Protein AF-A0A0X1RZ30-F1 (afdb_monomer_lite)

Structure (mmCIF, N/CA/C/O backbone):
data_AF-A0A0X1RZ30-F1
#
_entry.id   AF-A0A0X1RZ30-F1
#
loop_
_atom_site.group_PDB
_atom_site.id
_atom_site.type_symbol
_atom_site.label_atom_id
_atom_site.label_alt_id
_atom_site.label_comp_id
_atom_site.label_asym_id
_atom_site.label_entity_id
_atom_site.label_seq_id
_atom_site.pdbx_PDB_ins_code
_atom_site.Cartn_x
_atom_site.Cartn_y
_atom_site.Cartn_z
_atom_site.occupancy
_atom_site.B_iso_or_equiv
_atom_site.auth_seq_id
_atom_site.auth_comp_id
_atom_site.auth_asym_id
_atom_site.auth_atom_id
_atom_site.pdbx_PDB_model_num
ATOM 1 N N . MET A 1 1 ? -11.702 7.564 20.493 1.00 58.19 1 MET A N 1
ATOM 2 C CA . MET A 1 1 ? -10.679 8.377 19.788 1.00 58.19 1 MET A CA 1
ATOM 3 C C . MET A 1 1 ? -9.569 7.556 19.126 1.00 58.19 1 MET A C 1
ATOM 5 O O . MET A 1 1 ? -9.360 7.750 17.940 1.00 58.19 1 MET A O 1
ATOM 9 N N . LYS A 1 2 ? -8.890 6.609 19.802 1.00 65.88 2 LYS A N 1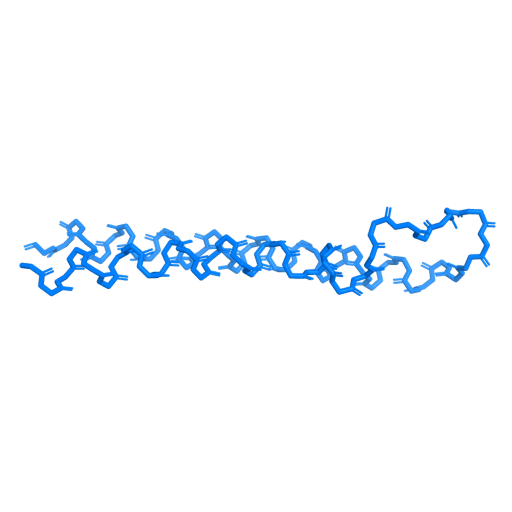
ATOM 10 C CA . LYS A 1 2 ? -7.769 5.851 19.189 1.00 65.88 2 LYS A CA 1
ATOM 11 C C . LYS A 1 2 ? -8.147 5.065 17.913 1.00 65.88 2 LYS A C 1
ATOM 13 O O . LYS A 1 2 ? -7.391 5.072 16.957 1.00 65.88 2 LYS A O 1
ATOM 18 N N . GLY A 1 3 ? -9.329 4.435 17.870 1.00 76.12 3 GLY A N 1
ATOM 19 C CA . GLY A 1 3 ? -9.761 3.600 16.730 1.00 76.12 3 GLY A CA 1
ATOM 20 C C . GLY A 1 3 ? -9.965 4.365 15.417 1.00 76.12 3 GLY A C 1
ATOM 21 O O . GLY A 1 3 ? -9.558 3.886 14.366 1.00 76.12 3 GLY A O 1
ATOM 22 N N . THR A 1 4 ? -10.525 5.574 15.487 1.00 81.38 4 THR A N 1
ATOM 23 C CA . THR A 1 4 ? -10.732 6.444 14.319 1.00 81.38 4 THR A CA 1
ATOM 24 C C . THR A 1 4 ? -9.405 6.894 13.714 1.00 81.38 4 THR A C 1
ATOM 26 O O . THR A 1 4 ? -9.245 6.873 12.500 1.00 81.38 4 THR A O 1
ATOM 29 N N . VAL A 1 5 ? -8.426 7.238 14.559 1.00 85.12 5 VAL A N 1
ATOM 30 C CA . VAL A 1 5 ? -7.086 7.645 14.110 1.00 85.12 5 VAL A CA 1
ATOM 31 C C . VAL A 1 5 ? -6.389 6.499 13.373 1.00 85.12 5 VAL A C 1
ATOM 33 O O . VAL A 1 5 ? -5.845 6.715 12.295 1.00 85.12 5 VAL A O 1
ATOM 36 N N . PHE A 1 6 ? -6.472 5.267 13.890 1.00 86.62 6 PHE A N 1
ATOM 37 C CA . PHE A 1 6 ? -5.929 4.096 13.193 1.00 86.62 6 PHE A CA 1
ATOM 38 C C . PHE A 1 6 ? -6.607 3.858 11.840 1.00 86.62 6 PHE A C 1
ATOM 40 O O . PHE A 1 6 ? -5.911 3.623 10.857 1.00 86.62 6 PHE A O 1
ATOM 47 N N . ALA A 1 7 ? -7.936 3.969 11.758 1.00 87.75 7 ALA A N 1
ATOM 48 C CA . ALA A 1 7 ? -8.655 3.809 10.494 1.00 87.75 7 ALA A CA 1
ATOM 49 C C . ALA A 1 7 ? -8.194 4.830 9.439 1.00 87.75 7 ALA A C 1
ATOM 51 O O . ALA A 1 7 ? -7.916 4.451 8.303 1.00 87.75 7 ALA A O 1
ATOM 52 N N . ILE A 1 8 ? -8.032 6.099 9.830 1.00 90.69 8 ILE A N 1
ATOM 53 C CA . ILE A 1 8 ? -7.534 7.163 8.944 1.00 90.69 8 ILE A CA 1
ATOM 54 C C . I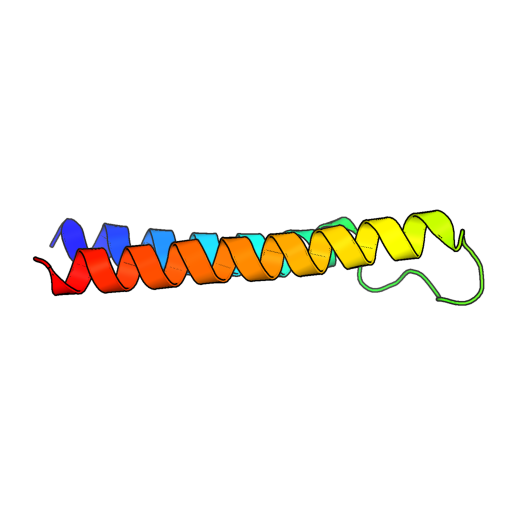LE A 1 8 ? -6.115 6.845 8.451 1.00 90.69 8 ILE A C 1
ATOM 56 O O . ILE A 1 8 ? -5.849 6.948 7.255 1.00 90.69 8 ILE A O 1
ATOM 60 N N . ILE A 1 9 ? -5.220 6.400 9.339 1.00 92.50 9 ILE A N 1
ATOM 61 C CA . ILE A 1 9 ? -3.844 6.030 8.973 1.00 92.50 9 ILE A CA 1
ATOM 62 C C . ILE A 1 9 ? -3.835 4.888 7.952 1.00 92.50 9 ILE A C 1
ATOM 64 O O . ILE A 1 9 ? -3.132 4.975 6.948 1.00 92.50 9 ILE A O 1
ATOM 68 N N . TYR A 1 10 ? -4.630 3.836 8.162 1.00 92.81 10 TYR A N 1
ATOM 69 C CA . TYR A 1 10 ? -4.674 2.711 7.226 1.00 92.81 10 TYR A CA 1
ATOM 70 C C . TYR A 1 10 ? -5.256 3.090 5.863 1.00 92.81 10 TYR A C 1
ATOM 72 O O . TYR A 1 10 ? -4.786 2.584 4.845 1.00 92.81 10 TYR A O 1
ATOM 80 N N . VAL A 1 11 ? -6.226 4.006 5.818 1.00 93.50 11 VAL A N 1
ATOM 81 C CA . VAL A 1 11 ? -6.737 4.536 4.546 1.00 93.50 11 VAL A CA 1
ATOM 82 C C . VAL A 1 11 ? -5.641 5.297 3.798 1.00 93.50 11 VAL A C 1
ATOM 84 O O . VAL A 1 11 ? -5.430 5.050 2.611 1.00 93.50 11 VAL A O 1
ATOM 87 N N . ILE A 1 12 ? -4.893 6.160 4.494 1.00 95.19 12 ILE A N 1
ATOM 88 C CA . ILE A 1 12 ? -3.762 6.894 3.907 1.00 95.19 12 ILE A CA 1
ATOM 89 C C . ILE A 1 12 ? -2.693 5.918 3.395 1.00 95.19 12 ILE A C 1
ATOM 91 O O . ILE A 1 12 ? -2.224 6.064 2.268 1.00 95.19 12 ILE A O 1
ATOM 95 N N . LEU A 1 13 ? -2.347 4.889 4.174 1.00 94.88 13 LEU A N 1
ATOM 96 C CA . LEU A 1 13 ? -1.388 3.860 3.760 1.00 94.88 13 LEU A CA 1
ATOM 97 C C . LEU A 1 13 ? -1.856 3.093 2.517 1.00 94.88 13 LEU A C 1
ATOM 99 O O . LEU A 1 13 ? -1.057 2.867 1.612 1.00 94.88 13 LEU A O 1
ATOM 103 N N . GLY A 1 14 ? -3.139 2.734 2.434 1.00 93.38 14 GLY A N 1
ATOM 104 C CA . GLY A 1 14 ? -3.697 2.085 1.247 1.00 93.38 14 GLY A CA 1
ATOM 105 C C . GLY A 1 14 ? -3.575 2.954 -0.008 1.00 93.38 14 GLY A C 1
ATOM 106 O O . GLY A 1 14 ? -3.164 2.460 -1.056 1.00 93.38 14 GLY A O 1
ATOM 107 N N . ILE A 1 15 ? -3.840 4.260 0.109 1.00 94.25 15 ILE A N 1
ATOM 108 C CA . ILE A 1 15 ? -3.667 5.222 -0.992 1.00 94.25 15 ILE A CA 1
ATOM 109 C C . ILE A 1 15 ? -2.191 5.335 -1.399 1.00 94.25 15 ILE A C 1
ATOM 111 O O . ILE A 1 15 ? -1.880 5.313 -2.590 1.00 94.25 15 ILE A O 1
ATOM 115 N N . LEU A 1 16 ? -1.272 5.408 -0.433 1.00 95.38 16 LEU A N 1
ATOM 116 C CA . LEU A 1 16 ? 0.164 5.452 -0.717 1.00 95.38 16 LEU A CA 1
ATOM 117 C C . LEU A 1 16 ? 0.643 4.188 -1.438 1.00 95.38 16 LEU A C 1
ATOM 119 O O . LEU A 1 16 ? 1.421 4.297 -2.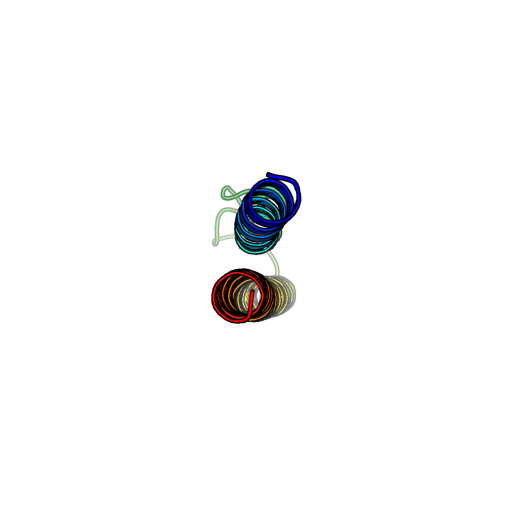379 1.00 95.38 16 LEU A O 1
ATOM 123 N N . ILE A 1 17 ? 0.147 3.009 -1.057 1.00 95.00 17 ILE A N 1
ATOM 124 C CA . ILE A 1 17 ? 0.485 1.743 -1.724 1.00 95.00 17 ILE A CA 1
ATOM 125 C C . ILE A 1 17 ? 0.005 1.740 -3.178 1.00 95.00 17 ILE A C 1
ATOM 127 O O . ILE A 1 17 ? 0.761 1.327 -4.055 1.00 95.00 17 ILE A O 1
ATOM 131 N N . ILE A 1 18 ? -1.203 2.247 -3.450 1.00 94.69 18 ILE A N 1
ATOM 132 C CA . ILE A 1 18 ? -1.737 2.377 -4.817 1.00 94.69 18 ILE A CA 1
ATOM 133 C C . ILE A 1 18 ? -0.848 3.293 -5.667 1.00 94.69 18 ILE A C 1
ATOM 135 O O . ILE A 1 18 ? -0.575 3.001 -6.831 1.00 94.69 18 ILE A O 1
ATOM 139 N N . LEU A 1 19 ? -0.405 4.413 -5.096 1.00 90.62 19 LEU A N 1
ATOM 140 C CA . LEU A 1 19 ? 0.355 5.425 -5.825 1.00 90.62 19 LEU A CA 1
ATOM 141 C C . LEU A 1 19 ? 1.853 5.111 -5.914 1.00 90.62 19 LEU A C 1
ATOM 143 O O . LEU A 1 19 ? 2.507 5.600 -6.835 1.00 90.62 19 LEU A O 1
ATOM 147 N N . ALA A 1 20 ? 2.393 4.282 -5.018 1.00 91.12 20 ALA A N 1
ATOM 148 C CA . ALA A 1 20 ? 3.822 3.997 -4.925 1.00 91.12 20 ALA A CA 1
ATOM 149 C C . ALA A 1 20 ? 4.443 3.535 -6.255 1.00 91.12 20 ALA A C 1
ATOM 151 O O . ALA A 1 20 ? 5.433 4.147 -6.653 1.00 91.12 20 ALA A O 1
ATOM 152 N N . PRO A 1 21 ? 3.874 2.575 -7.012 1.00 88.25 21 PRO A N 1
ATOM 153 C CA . PRO A 1 21 ? 4.450 2.182 -8.297 1.00 88.25 21 PRO A CA 1
ATOM 154 C C . PRO A 1 21 ? 4.500 3.336 -9.299 1.00 88.25 21 PRO A C 1
ATOM 156 O O . PRO A 1 21 ? 5.510 3.512 -9.957 1.00 88.25 21 PRO A O 1
ATOM 159 N N . SER A 1 22 ? 3.462 4.183 -9.360 1.00 84.94 22 SER A N 1
ATOM 160 C CA . SER A 1 22 ? 3.439 5.351 -10.260 1.00 84.94 22 SER A CA 1
ATOM 161 C C . SER A 1 22 ? 4.468 6.423 -9.885 1.00 84.94 22 SER A C 1
ATOM 163 O O . SER A 1 22 ? 4.926 7.164 -10.753 1.00 84.94 22 SER A O 1
ATOM 165 N N . ILE A 1 23 ? 4.784 6.544 -8.593 1.00 85.94 23 ILE A N 1
ATOM 166 C CA . ILE A 1 23 ? 5.792 7.479 -8.081 1.00 85.94 23 ILE A CA 1
ATOM 167 C C . ILE A 1 23 ? 7.193 6.930 -8.367 1.00 85.94 23 ILE A C 1
ATOM 169 O O . ILE A 1 23 ? 8.038 7.658 -8.876 1.00 85.94 23 ILE A O 1
ATOM 173 N N . ILE A 1 24 ? 7.418 5.645 -8.076 1.00 83.50 24 ILE A N 1
ATOM 174 C CA . ILE A 1 24 ? 8.711 4.964 -8.233 1.00 83.50 24 ILE A CA 1
ATOM 175 C C . ILE A 1 24 ? 9.085 4.827 -9.707 1.00 83.50 24 ILE A C 1
ATOM 177 O O . ILE A 1 24 ? 10.225 5.095 -10.074 1.00 83.50 24 ILE A O 1
ATOM 181 N N . SER A 1 25 ? 8.133 4.435 -10.555 1.00 77.38 25 SER A N 1
ATOM 182 C CA . SER A 1 25 ? 8.383 4.252 -11.983 1.00 77.38 25 SER A CA 1
ATOM 183 C C . SER A 1 25 ? 8.625 5.582 -12.702 1.00 77.38 25 SER A C 1
ATOM 185 O O . SER A 1 25 ? 9.150 5.567 -13.808 1.00 77.38 25 SER A O 1
ATOM 187 N N . GLY A 1 26 ? 8.220 6.711 -12.097 1.00 67.12 26 GLY A N 1
ATOM 188 C CA . GLY A 1 26 ? 8.165 8.026 -12.728 1.00 67.12 26 GLY A CA 1
ATOM 189 C C . GLY A 1 26 ? 7.194 8.008 -13.909 1.00 67.12 26 GLY A C 1
ATOM 190 O O . GLY A 1 26 ? 7.408 7.322 -14.901 1.00 67.12 26 GLY A O 1
ATOM 191 N N . ARG A 1 27 ? 6.093 8.761 -13.864 1.00 56.72 27 ARG A N 1
ATOM 192 C CA . ARG A 1 27 ? 5.130 8.869 -14.987 1.00 56.72 27 ARG A CA 1
ATOM 193 C C . ARG A 1 27 ? 5.698 9.553 -16.261 1.00 56.72 27 ARG A C 1
ATOM 195 O O . ARG A 1 27 ? 4.959 10.240 -16.951 1.00 56.72 27 ARG A O 1
ATOM 202 N N . GLY A 1 28 ? 6.987 9.401 -16.564 1.00 54.50 28 GLY A N 1
ATOM 203 C CA . GLY A 1 28 ? 7.690 10.029 -17.686 1.00 54.50 28 GLY A CA 1
ATOM 204 C C . GLY A 1 28 ? 8.594 9.081 -18.477 1.00 54.50 28 GLY A C 1
ATOM 205 O O . GLY A 1 28 ? 9.480 9.560 -19.175 1.00 54.50 28 GLY A O 1
ATOM 206 N N . TYR A 1 29 ? 8.417 7.760 -18.365 1.00 51.53 29 TYR A N 1
ATOM 207 C CA . TYR A 1 29 ? 9.031 6.855 -19.336 1.00 51.53 29 TYR A CA 1
ATOM 208 C C . TYR A 1 29 ? 8.245 6.950 -20.641 1.00 51.53 29 TYR A C 1
ATOM 210 O O . TYR A 1 29 ? 7.148 6.411 -20.760 1.00 51.53 29 TYR A O 1
ATOM 218 N N . ASP A 1 30 ? 8.809 7.711 -21.574 1.00 56.00 30 ASP A N 1
ATOM 219 C CA . ASP A 1 30 ? 8.409 7.776 -22.973 1.00 56.00 30 ASP A CA 1
ATOM 220 C C . ASP A 1 30 ? 8.274 6.337 -23.503 1.00 56.00 30 ASP A C 1
ATOM 222 O O . ASP A 1 30 ? 9.257 5.590 -23.574 1.00 56.00 30 ASP A O 1
ATOM 226 N N . GLU A 1 31 ? 7.037 5.922 -23.801 1.00 56.06 31 GLU A N 1
ATOM 227 C CA . GLU A 1 31 ? 6.659 4.549 -24.185 1.00 56.06 31 GLU A CA 1
ATOM 228 C C . GLU A 1 31 ? 7.417 4.055 -25.433 1.00 56.06 31 GLU A C 1
ATOM 230 O O . GLU A 1 31 ? 7.408 2.867 -25.754 1.00 56.06 31 GLU A O 1
ATOM 235 N N . ALA A 1 32 ? 8.114 4.963 -26.118 1.00 56.69 32 ALA A N 1
ATOM 236 C CA . ALA A 1 32 ? 8.817 4.723 -27.360 1.00 56.69 32 ALA A CA 1
ATOM 237 C C . ALA A 1 32 ? 10.137 3.933 -27.240 1.00 56.69 32 ALA A C 1
ATOM 239 O O . ALA A 1 32 ? 10.569 3.405 -28.262 1.00 56.69 32 ALA A O 1
ATOM 240 N N . ASN A 1 33 ? 10.803 3.835 -26.073 1.00 56.78 33 ASN A N 1
ATOM 241 C CA . ASN A 1 33 ? 12.228 3.429 -26.075 1.00 56.78 33 ASN A CA 1
ATOM 242 C C . ASN A 1 33 ? 12.726 2.350 -25.095 1.00 56.78 33 ASN A C 1
ATOM 244 O O . ASN A 1 33 ? 13.902 1.998 -25.186 1.00 56.78 33 ASN A O 1
ATOM 248 N N . THR A 1 34 ? 11.924 1.742 -24.212 1.00 53.25 34 THR A N 1
ATOM 249 C CA . THR A 1 34 ? 12.487 0.729 -23.285 1.00 53.25 34 THR A CA 1
ATOM 250 C C . THR A 1 34 ? 11.580 -0.466 -22.969 1.00 53.25 34 THR A C 1
ATOM 252 O O . THR A 1 34 ? 10.595 -0.348 -22.251 1.00 53.25 34 THR A O 1
ATOM 255 N N . LEU A 1 35 ? 12.038 -1.645 -23.418 1.00 57.25 35 LEU A N 1
ATOM 256 C CA . LEU A 1 35 ? 11.932 -2.961 -22.762 1.00 57.25 35 LEU A CA 1
ATOM 257 C C . LEU A 1 35 ? 10.510 -3.470 -22.435 1.00 57.25 35 LEU A C 1
ATOM 259 O O . LEU A 1 35 ? 10.027 -3.372 -21.309 1.00 57.25 35 LEU A O 1
ATOM 263 N N . SER A 1 36 ? 9.894 -4.166 -23.396 1.00 62.50 36 SER A N 1
ATOM 264 C CA . SER A 1 36 ? 8.576 -4.828 -23.289 1.00 62.50 36 SER A CA 1
ATOM 265 C C . SER A 1 36 ? 8.372 -5.697 -22.033 1.00 62.50 36 SER A C 1
ATOM 267 O O . SER A 1 36 ? 7.287 -5.714 -21.445 1.00 62.50 36 SER A O 1
ATOM 269 N N . SER A 1 37 ? 9.415 -6.398 -21.576 1.00 66.06 37 SER A N 1
ATOM 270 C CA . SER A 1 37 ? 9.348 -7.215 -20.357 1.00 66.06 37 SER A CA 1
ATOM 271 C C . SER A 1 37 ? 9.335 -6.376 -19.074 1.00 66.06 37 SER A C 1
ATOM 273 O O . SER A 1 37 ? 8.729 -6.794 -18.087 1.00 66.06 37 SER A O 1
ATOM 275 N N . PHE A 1 38 ? 9.973 -5.201 -19.072 1.00 72.38 38 PHE A N 1
ATOM 276 C CA . PHE A 1 38 ? 9.969 -4.282 -17.931 1.00 72.38 38 PHE A CA 1
ATOM 277 C C . PHE A 1 38 ? 8.599 -3.612 -17.781 1.00 72.38 38 PHE A C 1
ATOM 279 O O . PHE A 1 38 ? 8.074 -3.521 -16.674 1.00 72.38 38 PHE A O 1
ATOM 286 N N . LEU A 1 39 ? 7.970 -3.262 -18.906 1.00 73.75 39 LEU A N 1
ATOM 287 C CA . LEU A 1 39 ? 6.620 -2.695 -18.943 1.00 73.75 39 LEU A CA 1
ATOM 288 C C . LEU A 1 39 ? 5.569 -3.661 -18.376 1.00 73.75 39 LEU A C 1
ATOM 290 O O . LEU A 1 39 ? 4.682 -3.265 -17.624 1.00 73.75 39 LEU A O 1
ATOM 294 N N . THR A 1 40 ? 5.704 -4.951 -18.698 1.00 80.06 40 THR A N 1
ATOM 295 C CA . THR A 1 40 ? 4.809 -5.998 -18.185 1.00 80.06 40 THR A CA 1
ATOM 296 C C . THR A 1 40 ? 4.974 -6.176 -16.674 1.00 80.06 40 THR A C 1
ATOM 298 O O . THR A 1 40 ? 3.982 -6.253 -15.952 1.00 80.06 40 THR A O 1
ATOM 301 N N . ALA A 1 41 ? 6.214 -6.201 -16.176 1.00 84.19 41 ALA A N 1
ATOM 302 C CA . ALA A 1 41 ? 6.488 -6.289 -14.743 1.00 84.19 41 ALA A CA 1
ATOM 303 C C . ALA A 1 41 ? 5.961 -5.060 -13.980 1.00 84.19 41 ALA A C 1
ATOM 305 O O . ALA A 1 41 ? 5.296 -5.222 -12.958 1.00 84.19 41 ALA A O 1
ATOM 306 N N . ASP A 1 42 ? 6.179 -3.848 -14.499 1.00 82.81 42 ASP A N 1
ATOM 307 C CA . ASP A 1 42 ? 5.664 -2.609 -13.901 1.00 82.81 42 ASP A CA 1
ATOM 308 C C . ASP A 1 42 ? 4.128 -2.592 -13.857 1.00 82.81 42 ASP A C 1
ATOM 310 O O . ASP A 1 42 ? 3.519 -2.253 -12.839 1.00 82.81 42 ASP A O 1
ATOM 314 N N . TYR A 1 43 ? 3.482 -3.051 -14.931 1.00 83.75 43 TYR A N 1
ATOM 315 C CA . TYR A 1 43 ? 2.029 -3.181 -14.984 1.00 83.75 43 TYR A CA 1
ATOM 316 C C . TYR A 1 43 ? 1.489 -4.182 -13.952 1.00 83.75 43 TYR A C 1
ATOM 318 O O . TYR A 1 43 ? 0.531 -3.880 -13.235 1.00 83.75 43 TYR A O 1
ATOM 326 N N . ILE A 1 44 ? 2.132 -5.346 -13.813 1.00 90.12 44 ILE A N 1
ATOM 327 C CA . ILE A 1 44 ? 1.775 -6.343 -12.793 1.00 90.12 44 ILE A CA 1
ATOM 328 C C . ILE A 1 44 ? 1.920 -5.746 -11.388 1.00 90.12 44 ILE A C 1
ATOM 330 O O . ILE A 1 44 ? 1.013 -5.888 -10.567 1.00 90.12 44 ILE A O 1
ATOM 334 N N . VAL A 1 45 ? 3.016 -5.031 -11.113 1.00 91.88 45 VAL A N 1
ATOM 335 C CA . VAL A 1 45 ? 3.244 -4.380 -9.814 1.00 91.88 45 VAL A CA 1
ATOM 336 C C . VAL A 1 45 ? 2.170 -3.327 -9.534 1.00 91.88 45 VAL A C 1
ATOM 338 O O . VAL A 1 45 ? 1.637 -3.295 -8.426 1.00 91.88 45 VAL A O 1
ATOM 341 N N . ARG A 1 46 ? 1.763 -2.528 -10.530 1.00 90.38 46 ARG A N 1
ATOM 342 C CA . ARG A 1 46 ? 0.646 -1.574 -10.391 1.00 90.38 46 ARG A CA 1
ATOM 343 C C . ARG A 1 46 ? -0.666 -2.265 -10.027 1.00 90.38 46 ARG A C 1
ATOM 345 O O . ARG A 1 46 ? -1.360 -1.792 -9.127 1.00 90.38 46 ARG A O 1
ATOM 352 N N . ILE A 1 47 ? -0.995 -3.380 -10.681 1.00 94.00 47 ILE A N 1
ATOM 353 C CA . ILE A 1 47 ? -2.210 -4.150 -10.370 1.00 94.00 47 ILE A CA 1
ATOM 354 C C . ILE A 1 47 ? -2.146 -4.709 -8.947 1.00 94.00 47 ILE A C 1
ATOM 356 O O . ILE A 1 47 ? -3.103 -4.559 -8.186 1.00 94.00 47 ILE A O 1
ATOM 360 N N . ILE A 1 48 ? -1.028 -5.330 -8.567 1.00 96.06 48 ILE A N 1
ATOM 361 C CA . ILE A 1 48 ? -0.865 -5.919 -7.232 1.00 96.06 48 ILE A CA 1
ATOM 362 C C . ILE A 1 48 ? -0.979 -4.834 -6.161 1.00 96.06 48 ILE A C 1
ATOM 364 O O . ILE A 1 48 ? -1.751 -4.986 -5.214 1.00 96.06 48 ILE A O 1
ATOM 368 N N . SER A 1 49 ? -0.280 -3.712 -6.330 1.00 95.81 49 SER A N 1
ATOM 369 C CA . SER A 1 49 ? -0.379 -2.561 -5.432 1.00 95.81 49 SER A CA 1
ATOM 370 C C . SER A 1 49 ? -1.802 -2.019 -5.335 1.00 95.81 49 SER A C 1
ATOM 372 O O . SER A 1 49 ? -2.247 -1.664 -4.243 1.00 95.81 49 SER A O 1
ATOM 374 N N . PHE A 1 50 ? -2.551 -2.004 -6.439 1.00 94.88 50 PHE A N 1
ATOM 375 C CA . PHE A 1 50 ? -3.951 -1.592 -6.427 1.00 94.88 50 PHE A CA 1
ATOM 376 C C . PHE A 1 50 ? -4.823 -2.527 -5.579 1.00 9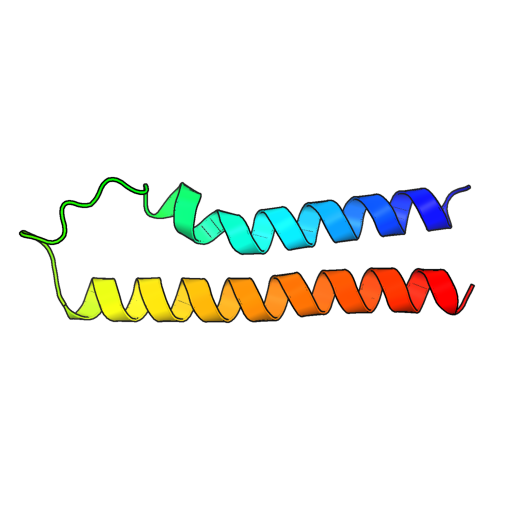4.88 50 PHE A C 1
ATOM 378 O O . PHE A 1 50 ? -5.548 -2.068 -4.692 1.00 94.88 50 PHE A O 1
ATOM 385 N N . ILE A 1 51 ? -4.701 -3.840 -5.794 1.00 97.44 51 ILE A N 1
ATOM 386 C CA . ILE A 1 51 ? -5.440 -4.861 -5.039 1.00 97.44 51 ILE A CA 1
ATOM 387 C C . ILE A 1 51 ? -5.097 -4.781 -3.546 1.00 97.44 51 ILE A C 1
ATOM 389 O O . ILE A 1 51 ? -5.996 -4.735 -2.704 1.00 97.44 51 ILE A O 1
ATOM 393 N N . VAL A 1 52 ? -3.807 -4.718 -3.205 1.00 96.69 52 VAL A N 1
ATOM 394 C CA . VAL A 1 52 ? -3.339 -4.653 -1.812 1.00 96.69 52 VAL A CA 1
ATOM 395 C C . VAL A 1 52 ? -3.810 -3.367 -1.130 1.00 96.69 52 VAL A C 1
ATOM 397 O O . VAL A 1 52 ? -4.310 -3.420 -0.005 1.00 96.69 52 VAL A O 1
ATOM 400 N N . GLY A 1 53 ? -3.714 -2.221 -1.806 1.00 95.50 53 GLY A N 1
ATOM 401 C CA . GLY A 1 53 ? -4.175 -0.946 -1.261 1.00 95.50 53 GLY A CA 1
ATOM 402 C C . GLY A 1 53 ? -5.674 -0.943 -0.956 1.00 95.50 53 GLY A C 1
ATOM 403 O O . GLY A 1 53 ? -6.077 -0.528 0.133 1.00 95.50 53 GLY A O 1
ATOM 404 N N . ILE A 1 54 ? -6.499 -1.490 -1.857 1.00 95.38 54 ILE A N 1
ATOM 405 C CA . ILE A 1 54 ? -7.942 -1.655 -1.621 1.00 95.38 54 ILE A CA 1
ATOM 406 C C . ILE A 1 54 ? -8.206 -2.589 -0.440 1.00 95.38 54 ILE A C 1
ATOM 408 O O . ILE A 1 54 ? -9.034 -2.266 0.412 1.00 95.38 54 ILE A O 1
ATOM 412 N N . LEU A 1 55 ? -7.513 -3.727 -0.357 1.00 96.31 55 LEU A N 1
ATOM 413 C CA . LEU A 1 55 ? -7.691 -4.675 0.746 1.00 96.31 55 LEU A CA 1
ATOM 414 C C . LEU A 1 55 ? -7.413 -4.024 2.104 1.00 96.31 55 LEU A C 1
ATOM 416 O O . LEU A 1 55 ? -8.190 -4.218 3.041 1.00 96.31 55 LEU A O 1
ATOM 420 N N . ILE A 1 56 ? -6.360 -3.210 2.202 1.00 95.00 56 ILE A N 1
ATOM 421 C CA . ILE A 1 56 ? -6.019 -2.478 3.428 1.00 95.00 56 ILE A CA 1
ATOM 422 C C . ILE A 1 56 ? -7.112 -1.464 3.781 1.00 95.00 56 ILE A C 1
ATOM 424 O O . ILE A 1 56 ? -7.539 -1.410 4.936 1.00 95.00 56 ILE A O 1
ATOM 428 N N . ILE A 1 57 ? -7.619 -0.710 2.800 1.00 94.00 57 ILE A N 1
ATOM 429 C CA . ILE A 1 57 ? -8.713 0.252 3.008 1.00 94.00 57 ILE A CA 1
ATOM 430 C C . ILE A 1 57 ? -9.976 -0.469 3.493 1.00 94.00 57 ILE A C 1
ATOM 432 O O . ILE A 1 57 ? -10.576 -0.073 4.492 1.00 94.00 57 ILE A O 1
ATOM 436 N N . VAL A 1 58 ? -10.367 -1.561 2.834 1.00 93.44 58 VAL A N 1
ATOM 437 C CA . VAL A 1 58 ? -11.554 -2.344 3.207 1.00 93.44 58 VAL A CA 1
ATOM 438 C C . VAL A 1 58 ? -11.399 -2.940 4.602 1.00 93.44 58 VAL A C 1
ATOM 440 O O . VAL A 1 58 ? -12.349 -2.916 5.388 1.00 93.44 58 VAL A O 1
ATOM 443 N N . PHE A 1 59 ? -10.216 -3.454 4.938 1.00 91.38 59 PHE A N 1
ATOM 444 C CA . PHE A 1 59 ? -9.949 -3.996 6.264 1.00 91.38 59 PHE A CA 1
ATOM 445 C C . PHE A 1 59 ? -10.034 -2.911 7.341 1.00 91.38 59 PHE A C 1
ATOM 447 O O . PHE A 1 59 ? -10.666 -3.129 8.373 1.00 91.38 59 PHE A O 1
ATOM 454 N N . ALA A 1 60 ? -9.489 -1.722 7.077 1.00 89.69 60 ALA A N 1
ATOM 455 C CA . ALA A 1 60 ? -9.574 -0.575 7.976 1.00 89.69 60 ALA A CA 1
ATOM 456 C C . ALA A 1 60 ? -11.022 -0.127 8.215 1.00 89.69 60 ALA A C 1
ATOM 458 O O . ALA A 1 60 ? -11.425 0.074 9.362 1.00 89.69 60 ALA A O 1
ATOM 459 N N . VAL A 1 61 ? -11.825 -0.036 7.150 1.00 88.75 61 VAL A N 1
ATOM 460 C CA . VAL A 1 61 ? -13.248 0.327 7.235 1.00 88.75 61 VAL A CA 1
ATOM 461 C C . VAL A 1 61 ? -14.037 -0.734 8.007 1.00 88.75 61 VAL A C 1
ATOM 463 O O . VAL A 1 61 ? -14.804 -0.398 8.908 1.00 88.75 61 VAL A O 1
ATOM 466 N N . ARG A 1 62 ? -13.819 -2.024 7.724 1.00 87.81 62 ARG A N 1
ATOM 467 C CA . ARG A 1 62 ? -14.479 -3.122 8.453 1.00 87.81 62 ARG A CA 1
ATOM 468 C C . ARG A 1 62 ? -14.078 -3.170 9.925 1.00 87.81 62 ARG A C 1
ATOM 470 O O . ARG A 1 62 ? -14.930 -3.412 10.775 1.00 87.81 62 A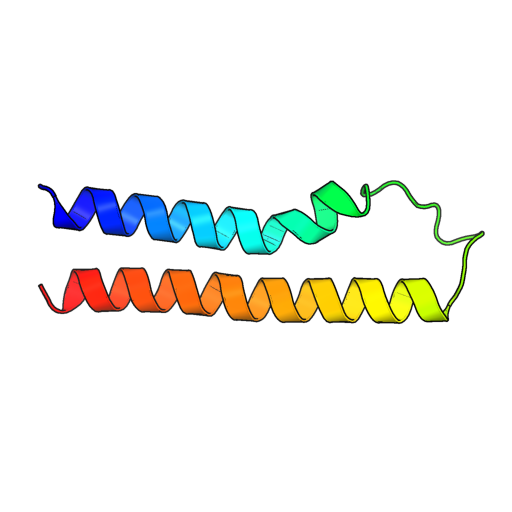RG A O 1
ATOM 477 N N . ALA A 1 63 ? -12.804 -2.942 10.233 1.00 83.62 63 ALA A N 1
ATOM 478 C CA . ALA A 1 63 ? -12.309 -2.886 11.605 1.00 83.62 63 ALA A CA 1
ATOM 479 C C . ALA A 1 63 ? -12.881 -1.684 12.371 1.00 83.62 63 ALA A C 1
ATOM 481 O O . ALA A 1 63 ? -13.109 -1.783 13.574 1.00 83.62 63 ALA A O 1
ATOM 482 N N . PHE A 1 64 ? -13.147 -0.574 11.676 1.00 82.94 64 PHE A N 1
ATOM 483 C CA . PHE A 1 64 ? -13.833 0.577 12.250 1.00 82.94 64 PHE A CA 1
ATOM 484 C C . PHE A 1 64 ? -15.316 0.291 12.524 1.00 82.94 64 PHE A C 1
ATOM 486 O O . PHE A 1 64 ? -15.795 0.652 13.588 1.00 82.94 64 PHE A O 1
ATOM 493 N N . GLN A 1 65 ? -16.024 -0.394 11.617 1.00 78.50 65 GLN A N 1
ATOM 494 C CA . GLN A 1 65 ? -17.449 -0.717 11.798 1.00 78.50 65 GLN A CA 1
ATOM 495 C C . GLN A 1 65 ? -17.736 -1.836 12.805 1.00 78.50 65 GLN A C 1
ATOM 497 O O . GLN A 1 65 ? -18.823 -1.884 13.369 1.00 78.50 65 GLN A O 1
ATOM 502 N N . LYS A 1 66 ? -16.791 -2.755 13.030 1.00 66.38 66 LYS A N 1
ATOM 503 C CA . LYS A 1 66 ? -16.914 -3.797 14.065 1.00 66.38 66 LYS A CA 1
ATOM 504 C C . LYS A 1 66 ? -16.694 -3.280 15.494 1.00 66.38 66 LYS A C 1
ATOM 506 O O . LYS A 1 66 ? -16.726 -4.087 16.422 1.00 66.38 66 LYS A O 1
ATOM 511 N N . LYS A 1 67 ? -16.415 -1.989 15.668 1.00 53.31 67 LYS A N 1
ATOM 512 C CA . LYS A 1 67 ? -16.074 -1.364 16.944 1.00 53.31 67 LYS A CA 1
ATOM 513 C C . LYS A 1 67 ? -17.149 -0.378 17.370 1.00 53.31 67 LYS A C 1
ATOM 515 O O . LYS A 1 67 ? -17.359 -0.288 18.597 1.00 53.31 67 LYS A O 1
#

Secondary structure (DSSP, 8-state):
-HHHHHHHHHHHHHHHHHHHHHHHS-TT--TTSS-HHHHHHHHHHHHHHHHHHHHHHHHHHHHHHT-

pLDDT: mean 81.88, std 14.38, range [51.53, 97.44]

Sequence (67 aa):
MKGTVFAIIYVILGILIILAPSIISGRGYDEANTLSSFLTADYIVRIISFIVGILIIVFAVRAFQKK

Foldseek 3Di:
DVLVVQLVVL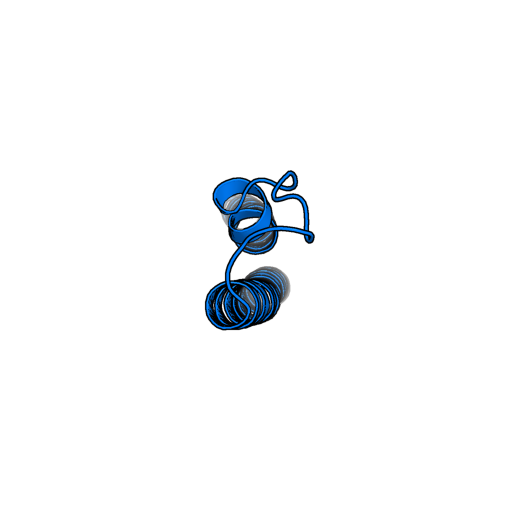LVVLVCLLCVLCVVVPPPPPPPDDDPPVVVVSVVSNVVSNVVSVVSNVVSVVSSVVD

Radius of gyration: 15.71 Å; chains: 1; bounding box: 30×17×47 Å